Protein AF-A0A352KA44-F1 (afdb_monomer_lite)

Secondary structure (DSSP, 8-state):
---SEEEEESSSS-TT-HHHHHHHHHHHHTT--EE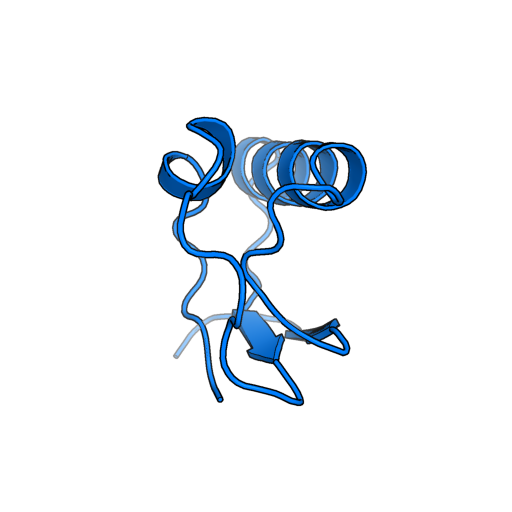EEE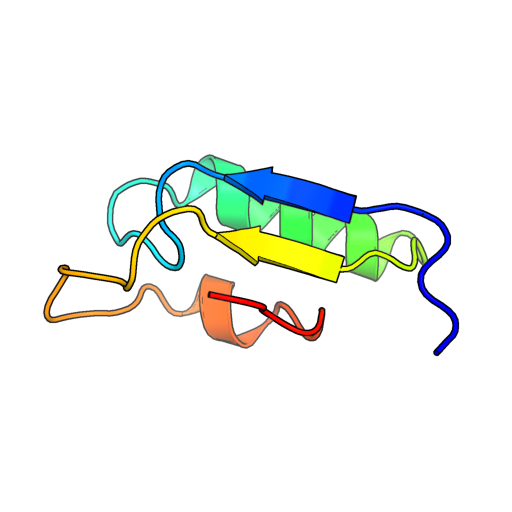SS----SS--GGGGT--S-EE-

Foldseek 3Di:
DDQPEEDEEQEPDDQPPVVVLVVQLVCVVVVHGYAYEYVDYDDDPDGDVSNVSHPHHYHD

pLDDT: mean 94.85, std 6.69, range [53.22, 98.25]

Structure (mmCIF, N/CA/C/O backbone):
data_AF-A0A352KA44-F1
#
_entry.id   AF-A0A352KA44-F1
#
loop_
_atom_site.group_PDB
_atom_site.id
_atom_site.type_symbol
_atom_site.label_atom_id
_atom_site.label_alt_id
_atom_site.label_comp_id
_atom_site.label_asym_id
_atom_site.label_entity_id
_atom_site.label_seq_id
_atom_site.pdbx_PDB_ins_code
_atom_site.Cartn_x
_atom_site.Cartn_y
_atom_site.Cartn_z
_atom_site.occupancy
_atom_site.B_iso_or_equiv
_atom_site.auth_seq_id
_atom_site.auth_comp_id
_atom_site.auth_asym_id
_atom_site.auth_atom_id
_atom_site.pdbx_PDB_model_num
ATOM 1 N N . MET A 1 1 ? -17.941 -1.847 1.380 1.00 53.22 1 MET A N 1
ATOM 2 C CA . MET A 1 1 ? -17.905 -0.809 0.329 1.00 53.22 1 MET A CA 1
ATOM 3 C C . MET A 1 1 ? -17.776 0.539 1.039 1.00 53.22 1 MET A C 1
ATOM 5 O O . MET A 1 1 ? -18.524 1.463 0.762 1.00 53.22 1 MET A O 1
ATOM 9 N N . ASP A 1 2 ? -16.842 0.646 1.993 1.00 74.88 2 ASP A N 1
ATOM 10 C CA . ASP A 1 2 ? -16.888 1.715 3.007 1.00 74.88 2 ASP A CA 1
ATOM 11 C C . ASP A 1 2 ? -15.527 2.427 3.107 1.00 74.88 2 ASP A C 1
ATOM 13 O O . ASP A 1 2 ? -15.181 2.987 4.147 1.00 74.88 2 ASP A O 1
ATOM 17 N N . ALA A 1 3 ? -14.718 2.344 2.044 1.00 77.31 3 ALA A N 1
ATOM 18 C CA . ALA A 1 3 ? -13.502 3.135 1.918 1.00 77.31 3 ALA A CA 1
ATOM 19 C C . ALA A 1 3 ? -13.898 4.553 1.499 1.00 77.31 3 ALA A C 1
ATOM 21 O O . ALA A 1 3 ? -14.644 4.732 0.536 1.00 77.31 3 ALA A O 1
ATOM 22 N N . GLU A 1 4 ? -13.408 5.552 2.225 1.00 90.62 4 GLU A N 1
ATOM 23 C CA . GLU A 1 4 ? -13.771 6.955 1.991 1.00 90.62 4 GLU A CA 1
ATOM 24 C C . GLU A 1 4 ? -13.003 7.549 0.803 1.00 90.62 4 GLU A C 1
ATOM 26 O O . GLU A 1 4 ? -13.454 8.505 0.176 1.00 90.62 4 GLU A O 1
ATOM 31 N N . TRP A 1 5 ? -11.845 6.972 0.477 1.00 96.00 5 TRP A N 1
ATOM 32 C CA . TRP A 1 5 ? -10.947 7.441 -0.573 1.00 96.00 5 TRP A CA 1
ATOM 33 C C . TRP A 1 5 ? -10.005 6.322 -1.039 1.00 96.00 5 TRP A C 1
ATOM 35 O O . TRP A 1 5 ? -9.924 5.245 -0.439 1.00 96.00 5 TRP A O 1
ATOM 45 N N . ALA A 1 6 ? -9.303 6.575 -2.144 1.00 97.00 6 ALA A N 1
ATOM 46 C CA . ALA A 1 6 ? -8.390 5.628 -2.771 1.00 97.00 6 ALA A CA 1
ATOM 47 C C . ALA A 1 6 ? -6.972 6.196 -2.893 1.00 97.00 6 ALA A C 1
ATOM 49 O O . ALA A 1 6 ? -6.793 7.380 -3.179 1.00 97.00 6 ALA A O 1
ATOM 50 N N . ILE A 1 7 ? -5.973 5.326 -2.742 1.00 97.75 7 ILE A N 1
ATOM 51 C CA . ILE A 1 7 ? -4.564 5.618 -3.018 1.00 97.75 7 ILE A CA 1
ATOM 52 C C . ILE A 1 7 ? -4.192 4.940 -4.322 1.00 97.75 7 ILE A C 1
ATOM 54 O O . ILE A 1 7 ? -4.252 3.715 -4.432 1.00 97.75 7 ILE A O 1
ATOM 58 N N . ILE A 1 8 ? -3.793 5.742 -5.302 1.00 97.94 8 ILE A N 1
ATOM 59 C CA . ILE A 1 8 ? -3.396 5.248 -6.616 1.00 97.94 8 ILE A CA 1
ATOM 60 C C . ILE A 1 8 ? -1.877 5.096 -6.641 1.00 97.94 8 ILE A C 1
ATOM 62 O O . ILE A 1 8 ? -1.147 6.060 -6.416 1.00 97.94 8 ILE A O 1
ATOM 66 N N . LEU A 1 9 ? -1.402 3.889 -6.940 1.00 97.31 9 LEU A N 1
ATOM 67 C CA . LEU A 1 9 ? 0.017 3.551 -7.027 1.00 97.31 9 LEU A CA 1
ATOM 68 C C . LEU A 1 9 ? 0.346 3.001 -8.411 1.00 97.31 9 LEU A C 1
ATOM 70 O O . LEU A 1 9 ? -0.461 2.323 -9.040 1.00 97.31 9 LEU A O 1
ATOM 74 N N . LYS A 1 10 ? 1.575 3.224 -8.881 1.00 96.88 10 LYS A N 1
ATOM 75 C CA . LYS A 1 10 ? 2.032 2.666 -10.163 1.00 96.88 10 LYS A CA 1
ATOM 76 C C . LYS A 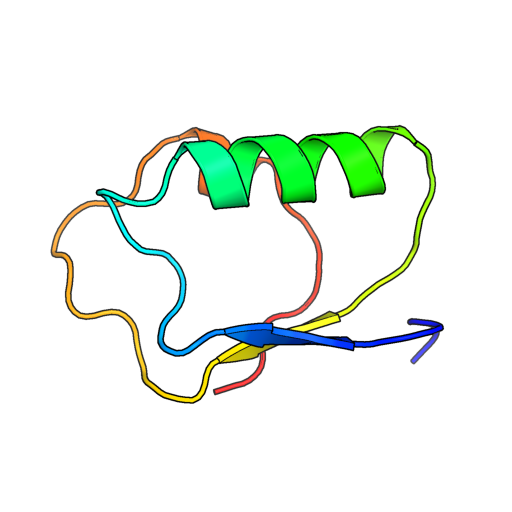1 10 ? 2.056 1.130 -10.162 1.00 96.88 10 LYS A C 1
ATOM 78 O O . LYS A 1 10 ? 1.826 0.531 -11.206 1.00 96.88 10 LYS A O 1
ATOM 83 N N . GLY A 1 11 ? 2.382 0.516 -9.030 1.00 96.25 11 GLY A N 1
ATOM 84 C CA . GLY A 1 11 ? 2.445 -0.931 -8.830 1.00 96.25 11 GLY A CA 1
ATOM 85 C C . GLY A 1 11 ? 2.462 -1.237 -7.332 1.00 96.25 11 GLY A C 1
ATOM 86 O O . GLY A 1 11 ? 3.006 -0.445 -6.570 1.00 96.25 11 GLY A O 1
ATOM 87 N N . TYR A 1 12 ? 1.844 -2.337 -6.902 1.00 97.19 12 TYR A N 1
ATOM 88 C CA . TYR A 1 12 ? 1.744 -2.717 -5.488 1.00 97.19 12 TYR A CA 1
ATOM 89 C C . TYR A 1 12 ? 1.494 -4.230 -5.330 1.00 97.19 12 TYR A C 1
ATOM 91 O O . TYR A 1 12 ? 0.692 -4.780 -6.082 1.00 97.19 12 TYR A O 1
ATOM 99 N N . PRO A 1 13 ? 2.082 -4.921 -4.338 1.00 97.25 13 PRO A N 1
ATOM 100 C CA . PRO A 1 13 ? 3.186 -4.475 -3.487 1.00 97.25 13 PRO A CA 1
ATOM 101 C C . PRO A 1 13 ? 4.501 -4.342 -4.273 1.00 97.25 13 PRO A C 1
ATOM 103 O O . PRO A 1 13 ? 4.630 -4.873 -5.377 1.00 97.25 13 PRO A O 1
ATOM 106 N N . ARG A 1 14 ? 5.477 -3.623 -3.706 1.00 95.69 14 ARG A N 1
ATOM 107 C CA . ARG A 1 14 ? 6.810 -3.425 -4.295 1.00 95.69 14 ARG A CA 1
ATOM 108 C C . ARG A 1 14 ? 7.871 -3.584 -3.221 1.00 95.69 14 ARG A C 1
ATOM 110 O O . ARG A 1 14 ? 7.856 -2.859 -2.230 1.00 95.69 14 ARG A O 1
ATOM 117 N N . LEU A 1 15 ? 8.809 -4.506 -3.435 1.00 94.56 15 LEU A N 1
ATOM 118 C CA . LEU A 1 15 ? 9.810 -4.871 -2.424 1.00 94.56 15 LEU A CA 1
ATOM 119 C C . LEU A 1 15 ? 10.663 -3.669 -1.990 1.00 94.56 15 LEU A C 1
ATOM 121 O O . LEU A 1 15 ? 11.031 -3.561 -0.825 1.00 94.56 15 LEU A O 1
ATOM 125 N N . SER A 1 16 ? 10.958 -2.767 -2.928 1.00 93.62 16 SER A N 1
ATOM 126 C CA . SER A 1 16 ? 11.772 -1.571 -2.702 1.00 93.62 16 SER A CA 1
ATOM 127 C C . SER A 1 16 ? 11.009 -0.384 -2.103 1.00 93.62 16 SER A C 1
ATOM 129 O O . SER A 1 16 ? 11.632 0.621 -1.782 1.00 93.62 16 SER A O 1
ATOM 131 N N . GLU A 1 17 ? 9.679 -0.444 -1.998 1.00 94.88 17 GLU A N 1
ATOM 132 C CA . GLU A 1 17 ? 8.833 0.690 -1.587 1.00 94.88 17 GLU A CA 1
ATOM 133 C C . GLU A 1 17 ? 8.313 0.500 -0.152 1.00 94.88 17 GLU A C 1
ATOM 135 O O . GLU A 1 17 ? 7.135 0.707 0.143 1.00 94.88 17 GLU A O 1
ATOM 140 N N . THR A 1 18 ? 9.203 0.105 0.764 1.00 93.94 18 THR A N 1
ATOM 141 C CA . THR A 1 18 ? 8.855 -0.146 2.173 1.00 93.94 18 THR A CA 1
ATOM 142 C C . THR A 1 18 ? 8.362 1.105 2.888 1.00 93.94 18 THR A C 1
ATOM 144 O O . THR A 1 18 ? 7.421 1.003 3.660 1.00 93.94 18 THR A O 1
ATOM 147 N N . PHE A 1 19 ? 8.907 2.283 2.569 1.00 96.12 19 PHE A N 1
ATOM 148 C CA . PHE A 1 19 ? 8.418 3.558 3.103 1.00 96.12 19 PHE A CA 1
ATOM 149 C C . PHE A 1 19 ? 6.929 3.775 2.792 1.00 96.12 19 PHE A C 1
ATOM 151 O O . PHE A 1 19 ? 6.148 4.066 3.689 1.00 96.12 19 PHE A O 1
ATOM 158 N N . ILE A 1 20 ? 6.508 3.557 1.537 1.00 96.06 20 ILE A N 1
ATOM 159 C CA . ILE A 1 20 ? 5.093 3.679 1.151 1.00 96.06 20 ILE A CA 1
ATOM 160 C C . ILE A 1 20 ? 4.252 2.690 1.961 1.00 96.06 20 ILE A C 1
ATOM 162 O O . ILE A 1 20 ? 3.192 3.044 2.464 1.00 96.06 20 ILE A O 1
ATOM 166 N N . ALA A 1 21 ? 4.724 1.455 2.118 1.00 96.94 21 ALA A N 1
ATOM 167 C CA . ALA A 1 21 ? 4.000 0.440 2.869 1.00 96.94 21 ALA A CA 1
ATOM 168 C C . ALA A 1 21 ? 3.904 0.750 4.377 1.00 96.94 21 ALA A C 1
ATOM 170 O O . ALA A 1 21 ? 2.864 0.515 4.985 1.00 96.94 21 ALA A O 1
ATOM 171 N N . GLU A 1 22 ? 4.948 1.309 4.985 1.00 97.88 22 GLU A N 1
ATOM 172 C CA . GLU A 1 22 ? 4.920 1.735 6.387 1.00 97.88 22 GLU A CA 1
ATOM 173 C C . GLU A 1 22 ? 3.934 2.885 6.614 1.00 97.88 22 GLU A C 1
ATOM 175 O O . GLU A 1 22 ? 3.160 2.830 7.573 1.00 97.88 22 GLU A O 1
ATOM 180 N N . GLU A 1 23 ? 3.888 3.863 5.704 1.00 98.12 23 GLU A N 1
ATOM 181 C CA . GLU A 1 23 ? 2.915 4.960 5.747 1.00 98.12 23 GLU A CA 1
ATOM 182 C C . GLU A 1 23 ? 1.480 4.440 5.587 1.00 98.12 23 GLU A C 1
ATOM 184 O O . GLU A 1 23 ? 0.598 4.788 6.369 1.00 98.12 23 GLU A O 1
ATOM 189 N N . LEU A 1 24 ? 1.238 3.532 4.636 1.00 97.69 24 LEU A N 1
ATOM 190 C CA . LEU A 1 24 ? -0.059 2.867 4.464 1.00 97.69 24 LEU A CA 1
ATOM 191 C C . LEU A 1 24 ? -0.499 2.138 5.744 1.00 97.69 24 LEU A C 1
ATOM 193 O O . LEU A 1 24 ? -1.622 2.333 6.223 1.00 97.69 24 LEU A O 1
ATOM 197 N N . ALA A 1 25 ? 0.388 1.338 6.336 1.00 97.38 25 ALA A N 1
ATOM 198 C CA . ALA A 1 25 ? 0.104 0.643 7.587 1.00 97.38 25 ALA A CA 1
ATOM 199 C C . ALA A 1 25 ? -0.150 1.629 8.744 1.00 97.38 25 ALA A C 1
ATOM 201 O O . ALA A 1 25 ? -1.023 1.398 9.581 1.00 97.38 25 ALA A O 1
ATOM 202 N N . ALA A 1 26 ? 0.573 2.753 8.793 1.00 97.69 26 ALA A N 1
ATOM 203 C CA . ALA A 1 26 ? 0.353 3.803 9.784 1.00 97.69 26 ALA A CA 1
ATOM 204 C C . ALA A 1 26 ? -1.020 4.474 9.631 1.00 97.69 26 ALA A C 1
ATOM 206 O O . ALA A 1 26 ? -1.696 4.689 10.638 1.00 97.69 26 ALA A O 1
ATOM 207 N N . LEU A 1 27 ? -1.466 4.739 8.400 1.00 96.94 27 LEU A N 1
ATOM 208 C CA . LEU A 1 27 ? -2.791 5.297 8.120 1.00 96.94 27 LEU A CA 1
ATOM 209 C C . LEU A 1 27 ? -3.911 4.354 8.596 1.00 96.94 27 LEU A C 1
ATOM 211 O O . LEU A 1 27 ? -4.861 4.812 9.230 1.00 96.94 27 LEU A O 1
ATOM 215 N N . GLU A 1 28 ? -3.783 3.040 8.382 1.00 95.75 28 GLU A N 1
ATOM 216 C CA . GLU A 1 28 ? -4.753 2.068 8.919 1.00 95.75 28 GLU A CA 1
ATOM 217 C C . GLU A 1 28 ? -4.743 2.016 10.446 1.00 95.75 28 GLU A C 1
ATOM 219 O O . GLU A 1 28 ? -5.806 2.000 11.068 1.00 95.75 28 GLU A O 1
ATOM 224 N N . ARG A 1 29 ? -3.555 2.031 11.072 1.00 96.44 29 ARG A N 1
ATOM 225 C CA . ARG A 1 29 ? -3.430 2.095 12.539 1.00 96.44 29 ARG A CA 1
ATOM 226 C C . ARG A 1 29 ? -4.039 3.373 13.117 1.00 96.44 29 ARG A C 1
ATOM 228 O O . ARG A 1 29 ? -4.537 3.343 14.238 1.00 96.44 29 ARG A O 1
ATOM 235 N N . ALA A 1 30 ? -4.033 4.466 12.357 1.00 97.00 30 ALA A N 1
ATOM 236 C CA . ALA A 1 30 ? -4.707 5.714 12.703 1.00 97.00 30 ALA A CA 1
ATOM 237 C C . ALA A 1 30 ? -6.236 5.672 12.487 1.00 97.00 30 ALA A C 1
ATOM 239 O O . ALA A 1 30 ? -6.918 6.656 12.764 1.00 97.00 30 ALA A O 1
ATOM 240 N N . GLY A 1 31 ? -6.790 4.549 12.016 1.00 96.00 31 GLY A N 1
ATOM 241 C CA . GLY A 1 31 ? -8.226 4.348 11.818 1.00 96.00 31 GLY A CA 1
ATOM 242 C C . GLY A 1 31 ? -8.757 4.836 10.469 1.00 96.00 31 GLY A C 1
ATOM 243 O O . GLY A 1 31 ? -9.972 4.867 10.273 1.00 96.00 31 GLY A O 1
ATOM 244 N N . LEU A 1 32 ? -7.880 5.208 9.531 1.00 95.81 32 LEU A N 1
ATOM 245 C CA . LEU A 1 32 ? -8.299 5.654 8.206 1.00 95.81 32 LEU A CA 1
ATOM 246 C C . LEU A 1 32 ? -8.708 4.463 7.340 1.00 95.81 32 LEU A C 1
ATOM 248 O O . LEU A 1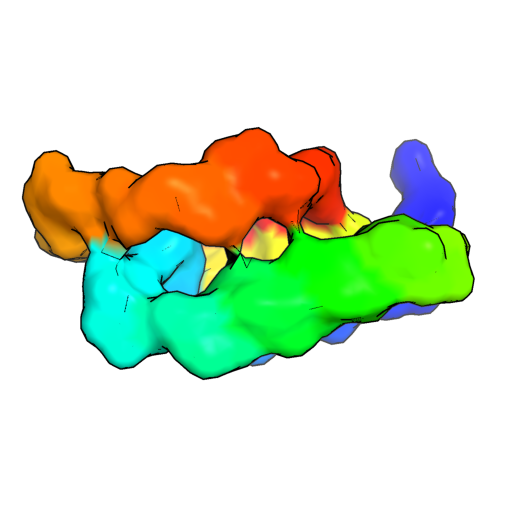 32 ? -8.007 3.455 7.259 1.00 95.81 32 LEU A O 1
ATOM 252 N N . ARG A 1 33 ? -9.842 4.606 6.652 1.00 96.44 33 ARG A N 1
ATOM 253 C CA . ARG A 1 33 ? -10.392 3.586 5.755 1.00 96.44 33 ARG A CA 1
ATOM 254 C C . ARG A 1 33 ? -10.160 3.989 4.310 1.00 96.44 33 ARG A C 1
ATOM 256 O O . ARG A 1 33 ? -10.787 4.926 3.817 1.00 96.44 33 ARG A O 1
ATOM 263 N N . TYR A 1 34 ? -9.297 3.252 3.628 1.00 96.94 34 TYR A N 1
ATOM 264 C CA . TYR A 1 34 ? -8.949 3.504 2.237 1.00 96.94 34 TYR A CA 1
ATOM 265 C C . TYR A 1 34 ? -8.854 2.202 1.442 1.00 96.94 34 TYR A C 1
ATOM 267 O O . TYR A 1 34 ? -8.920 1.098 1.982 1.00 96.94 34 TYR A O 1
ATOM 275 N N . GLN A 1 35 ? -8.712 2.356 0.131 1.00 97.62 35 GLN A N 1
ATOM 276 C CA . GLN A 1 35 ? -8.475 1.270 -0.814 1.00 97.62 35 GLN A CA 1
ATOM 277 C C . GLN A 1 35 ? -7.261 1.582 -1.689 1.00 97.62 35 GLN A C 1
ATOM 279 O O . GLN A 1 35 ? -6.994 2.744 -1.996 1.00 97.62 35 GLN A O 1
ATOM 284 N N . ILE A 1 36 ? -6.532 0.552 -2.109 1.00 97.94 36 ILE A N 1
ATOM 285 C CA . ILE A 1 36 ? -5.342 0.690 -2.952 1.00 97.94 36 ILE A CA 1
ATOM 286 C C . ILE A 1 36 ? -5.724 0.363 -4.391 1.00 97.94 36 ILE A C 1
ATOM 288 O O . ILE A 1 36 ? -6.288 -0.691 -4.668 1.00 97.94 36 ILE A O 1
ATOM 292 N N . TRP A 1 37 ? -5.397 1.263 -5.312 1.00 98.25 37 TRP A N 1
ATOM 293 C CA . TRP A 1 37 ? -5.590 1.080 -6.746 1.00 98.25 37 TRP A CA 1
ATOM 294 C C . TRP A 1 37 ? -4.230 1.052 -7.421 1.00 98.25 37 TRP A C 1
ATOM 296 O O . TRP A 1 37 ? -3.531 2.061 -7.503 1.00 98.25 37 TRP A O 1
ATOM 306 N N . SER A 1 38 ? -3.833 -0.127 -7.871 1.00 97.94 38 SER A N 1
ATOM 307 C CA . SER A 1 38 ? -2.552 -0.349 -8.508 1.00 97.94 38 SER A CA 1
ATOM 308 C C . SER A 1 38 ? -2.701 -0.314 -10.019 1.00 97.94 38 SER A C 1
ATOM 310 O O . SER A 1 38 ? -3.475 -1.072 -10.580 1.00 97.94 38 SER A O 1
ATOM 312 N N . LEU A 1 39 ? -1.929 0.529 -10.701 1.00 98.19 39 LEU A N 1
ATOM 313 C CA . LEU A 1 39 ? -1.961 0.609 -12.166 1.00 98.19 39 LEU A CA 1
ATOM 314 C C . LEU A 1 39 ? -1.281 -0.590 -12.849 1.00 98.19 39 LEU A C 1
ATOM 316 O O . LEU A 1 39 ? -1.329 -0.708 -14.075 1.00 98.19 39 LEU A O 1
ATOM 320 N N . ARG A 1 40 ? -0.558 -1.425 -12.090 1.00 96.88 40 ARG A N 1
ATOM 321 C CA . ARG A 1 40 ? 0.166 -2.600 -12.588 1.00 96.88 40 ARG A CA 1
ATOM 322 C C . ARG A 1 40 ? 0.184 -3.696 -11.534 1.00 96.88 40 ARG A C 1
ATOM 324 O O . ARG A 1 40 ? 0.384 -3.428 -10.352 1.00 96.88 40 ARG A O 1
ATOM 331 N N . HIS A 1 41 ? 0.101 -4.939 -11.988 1.00 97.50 41 HIS A N 1
ATOM 332 C CA . HIS A 1 41 ? 0.381 -6.095 -11.143 1.00 97.50 41 HIS A CA 1
ATOM 333 C C . HIS A 1 41 ? 1.819 -6.061 -10.584 1.00 97.50 41 HIS A C 1
ATOM 335 O O . HIS A 1 41 ? 2.722 -5.518 -11.235 1.00 97.50 41 HIS A O 1
ATOM 341 N N . PRO A 1 42 ? 2.051 -6.633 -9.388 1.00 95.94 42 PRO A N 1
ATOM 342 C CA . PRO A 1 42 ? 3.382 -6.720 -8.799 1.00 95.94 42 PRO A CA 1
ATOM 343 C C . PRO A 1 42 ? 4.305 -7.582 -9.667 1.00 95.94 42 PRO A C 1
ATOM 345 O O . PRO A 1 42 ? 3.893 -8.607 -10.207 1.00 95.94 42 PRO A O 1
ATOM 348 N N . THR A 1 43 ? 5.567 -7.174 -9.780 1.00 94.88 43 THR A N 1
ATOM 349 C CA . THR A 1 43 ? 6.596 -7.896 -10.550 1.00 94.88 43 THR A CA 1
ATOM 350 C C . THR A 1 43 ? 7.712 -8.458 -9.676 1.00 94.88 43 THR A C 1
ATOM 352 O O . THR A 1 43 ? 8.525 -9.244 -10.154 1.00 94.88 43 THR A O 1
ATOM 355 N N . ASP A 1 44 ? 7.788 -8.030 -8.415 1.00 95.06 44 ASP A N 1
ATOM 356 C CA . ASP A 1 44 ? 8.835 -8.464 -7.498 1.00 95.06 44 ASP A CA 1
ATOM 357 C C . ASP A 1 44 ? 8.560 -9.907 -7.026 1.00 95.06 44 ASP A C 1
ATOM 359 O O . ASP A 1 44 ? 7.434 -10.217 -6.631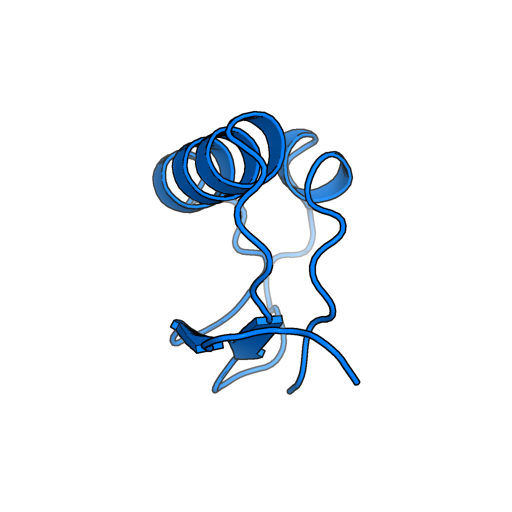 1.00 95.06 44 ASP A O 1
ATOM 363 N N . PRO A 1 45 ? 9.567 -10.803 -7.028 1.00 93.62 45 PRO A N 1
ATOM 364 C CA . PRO A 1 45 ? 9.385 -12.206 -6.642 1.00 93.62 45 PRO A CA 1
ATOM 365 C C . PRO A 1 45 ? 9.222 -12.401 -5.127 1.00 93.62 45 PRO A C 1
ATOM 367 O O . PRO A 1 45 ? 8.826 -13.474 -4.676 1.00 93.62 45 PRO A O 1
ATOM 370 N N . ALA A 1 46 ? 9.549 -11.380 -4.333 1.00 94.25 46 ALA A N 1
ATOM 371 C CA . ALA A 1 46 ? 9.455 -11.395 -2.883 1.00 94.25 46 ALA A CA 1
ATOM 372 C C . ALA A 1 46 ? 8.643 -10.197 -2.383 1.00 94.25 46 ALA A C 1
ATOM 374 O O . ALA A 1 46 ? 8.621 -9.133 -3.000 1.00 94.25 46 ALA A O 1
ATOM 375 N N . VAL A 1 47 ? 8.005 -10.374 -1.226 1.00 93.62 47 VAL A N 1
ATOM 376 C CA . VAL A 1 47 ? 7.165 -9.358 -0.585 1.00 93.62 47 VAL A CA 1
ATOM 377 C C . VAL A 1 47 ? 7.710 -9.071 0.809 1.00 93.62 47 VAL A C 1
ATOM 379 O O . VAL A 1 47 ? 7.863 -9.991 1.619 1.00 93.62 47 VAL A O 1
ATOM 382 N N . HIS A 1 48 ? 7.988 -7.796 1.092 1.00 95.00 48 HIS A N 1
ATOM 383 C CA . HIS A 1 48 ? 8.406 -7.359 2.423 1.00 95.00 48 HIS A CA 1
ATOM 384 C C . HIS A 1 48 ? 7.290 -7.627 3.457 1.00 95.00 48 HIS A C 1
ATOM 386 O O . HIS A 1 48 ? 6.122 -7.378 3.143 1.00 95.00 48 HIS A O 1
ATOM 392 N N . PRO A 1 49 ? 7.600 -8.096 4.686 1.00 94.81 49 PRO A N 1
ATOM 393 C CA . PRO A 1 49 ? 6.591 -8.444 5.691 1.00 94.81 49 PRO A CA 1
ATOM 394 C C . PRO A 1 49 ? 5.563 -7.349 5.989 1.00 94.81 49 PRO A C 1
ATOM 396 O O . PRO A 1 49 ? 4.394 -7.678 6.157 1.00 94.81 49 PRO A O 1
ATOM 399 N N . VAL A 1 50 ? 5.969 -6.075 5.958 1.00 94.12 50 VAL A N 1
ATOM 400 C CA . VAL A 1 50 ? 5.087 -4.915 6.193 1.00 94.12 50 VAL A CA 1
ATOM 401 C C . VAL A 1 50 ? 3.840 -4.907 5.297 1.00 94.12 50 VAL A C 1
ATOM 403 O O . VAL A 1 50 ? 2.764 -4.521 5.735 1.00 94.12 50 VAL A O 1
ATOM 406 N N . HIS A 1 51 ? 3.926 -5.413 4.060 1.00 95.69 51 HIS A N 1
ATOM 407 C CA . HIS A 1 51 ? 2.765 -5.468 3.165 1.00 95.69 51 HIS A CA 1
ATOM 408 C C . HIS A 1 51 ? 1.667 -6.411 3.667 1.00 95.69 51 HIS A C 1
ATOM 410 O O . HIS A 1 51 ? 0.524 -6.280 3.245 1.00 95.69 51 HIS A O 1
ATOM 416 N N . ARG A 1 52 ? 2.001 -7.356 4.558 1.00 93.62 52 ARG A N 1
ATOM 417 C CA . ARG A 1 52 ? 1.033 -8.258 5.201 1.00 93.62 52 ARG A CA 1
ATOM 418 C C . ARG A 1 52 ? 0.300 -7.601 6.371 1.00 93.62 52 ARG A C 1
ATOM 420 O O . ARG A 1 52 ? -0.671 -8.171 6.859 1.00 93.62 52 ARG A O 1
ATOM 427 N N . GLU A 1 53 ? 0.768 -6.446 6.837 1.00 95.44 53 GLU A N 1
ATOM 428 C CA . GLU A 1 53 ? 0.105 -5.679 7.894 1.00 95.44 53 GLU A CA 1
ATOM 429 C C . GLU A 1 53 ? -1.054 -4.840 7.346 1.00 95.44 53 GLU A C 1
ATOM 431 O O . GLU A 1 53 ? -2.010 -4.591 8.076 1.00 95.44 53 GLU A O 1
ATOM 436 N N . ILE A 1 54 ? -0.988 -4.463 6.064 1.00 97.12 54 ILE A N 1
ATOM 437 C CA . ILE A 1 54 ? -1.988 -3.645 5.372 1.00 97.12 54 ILE A CA 1
ATOM 438 C C . ILE A 1 54 ? -3.187 -4.513 4.986 1.00 97.12 54 ILE A C 1
ATOM 440 O O . ILE A 1 54 ? -3.039 -5.532 4.306 1.00 97.12 54 ILE A O 1
ATOM 444 N N . ARG A 1 55 ? -4.385 -4.101 5.403 1.00 96.81 55 ARG A N 1
ATOM 445 C CA . ARG A 1 55 ? -5.649 -4.822 5.167 1.00 96.81 55 ARG A CA 1
ATOM 446 C C . ARG A 1 55 ? -6.515 -4.189 4.083 1.00 96.81 55 ARG A C 1
ATOM 448 O O . ARG A 1 55 ? -7.528 -4.780 3.704 1.00 96.81 55 ARG A O 1
ATOM 455 N N . ALA A 1 56 ? -6.137 -3.011 3.600 1.00 97.12 56 ALA A N 1
ATOM 456 C CA . ALA A 1 56 ? -6.844 -2.276 2.575 1.00 97.12 56 ALA A CA 1
ATOM 457 C C . ALA A 1 56 ? -7.031 -3.158 1.334 1.00 97.12 56 ALA A C 1
ATOM 459 O O . ALA A 1 56 ? -6.079 -3.804 0.882 1.00 97.12 56 ALA A O 1
ATOM 460 N N . PRO A 1 57 ? -8.244 -3.193 0.757 1.00 97.00 57 PRO A N 1
ATOM 461 C CA . PRO A 1 57 ? -8.476 -3.936 -0.467 1.00 97.00 57 PRO A CA 1
ATOM 462 C C . PRO A 1 57 ? -7.614 -3.356 -1.590 1.00 97.00 57 PRO A C 1
ATOM 464 O O . PRO A 1 57 ? -7.491 -2.135 -1.728 1.00 97.00 57 PRO A O 1
ATOM 467 N N . VAL A 1 58 ? -7.032 -4.247 -2.391 1.00 97.38 58 VAL A N 1
ATOM 468 C CA . VAL A 1 58 ? -6.190 -3.891 -3.535 1.00 97.38 58 VAL A CA 1
ATOM 469 C C . VAL A 1 58 ? -6.930 -4.214 -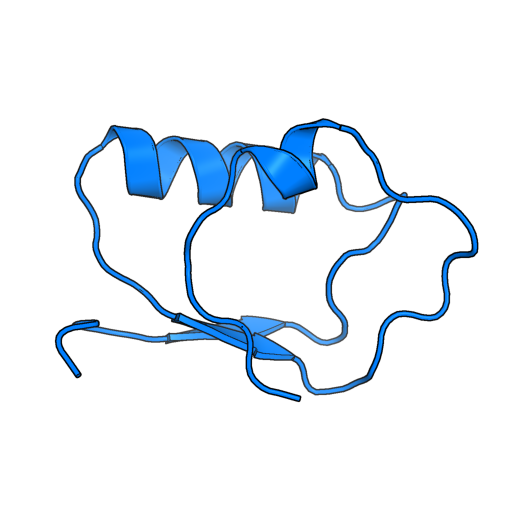4.825 1.00 97.38 58 VAL A C 1
ATOM 471 O O . VAL A 1 58 ? -7.426 -5.327 -5.003 1.00 97.38 58 VAL A O 1
ATOM 474 N N . PHE A 1 59 ? -6.964 -3.241 -5.727 1.00 97.62 59 PHE A N 1
ATOM 475 C CA . PHE A 1 59 ? -7.503 -3.353 -7.077 1.00 97.62 59 PHE A CA 1
ATOM 476 C C . PHE A 1 59 ? -6.364 -3.205 -8.092 1.00 97.62 59 PHE A C 1
ATOM 478 O O . PHE A 1 59 ? -5.448 -2.412 -7.864 1.00 97.62 59 PHE A O 1
ATOM 485 N N . TYR A 1 60 ? -6.423 -3.978 -9.178 1.00 96.25 60 TYR A N 1
ATOM 486 C CA . TYR A 1 60 ? -5.415 -4.054 -10.241 1.00 96.25 60 TYR A CA 1
ATOM 487 C C . TYR A 1 60 ? -6.033 -3.786 -11.610 1.00 96.25 60 TYR A C 1
ATOM 489 O O . TYR A 1 60 ? -7.193 -4.220 -11.800 1.00 96.25 60 TYR A O 1
#

Radius of gyration: 10.91 Å; chains: 1; bounding box: 30×20×25 Å

Sequence (60 aa):
MDAEWAIILKGYPRLSETFIAEELAALERAGLRYQIWSLRHPTDPAVHPVHREIRAPVFY